Protein AF-A0A7C6AZX1-F1 (afdb_monomer)

Radius of gyration: 30.62 Å; Cα contacts (8 Å, |Δi|>4): 117; chains: 1; bounding box: 57×63×69 Å

pLDDT: mean 77.55, std 16.12, range [43.47, 96.25]

Nearest PDB structures (foldseek):
  7jl6-assembly1_A  TM=3.328E-01  e=2.651E+00  Staphylococcus aureus
  1rqu-assembly1_B  TM=3.147E-01  e=4.285E+00  Escherichia coli

Mean predicted aligned error: 17.27 Å

Structure (mmCIF, N/CA/C/O backbone):
data_AF-A0A7C6AZX1-F1
#
_entry.id   AF-A0A7C6AZX1-F1
#
loop_
_atom_site.group_PDB
_atom_site.id
_atom_site.type_symbol
_atom_site.label_atom_id
_atom_site.label_alt_id
_atom_site.label_comp_id
_atom_site.label_asym_id
_atom_site.label_entity_id
_atom_site.label_seq_id
_atom_site.pdbx_PDB_ins_code
_atom_site.Cartn_x
_atom_site.Cartn_y
_atom_site.Cartn_z
_atom_site.occupancy
_atom_site.B_iso_or_equiv
_atom_site.auth_seq_id
_atom_site.auth_comp_id
_atom_site.auth_asym_id
_atom_site.auth_atom_id
_atom_site.pdbx_PDB_model_num
ATOM 1 N N . MET A 1 1 ? -40.876 -51.833 16.906 1.00 43.47 1 MET A N 1
ATOM 2 C CA . MET A 1 1 ? -40.914 -51.411 18.324 1.00 43.47 1 MET A CA 1
ATOM 3 C C . MET A 1 1 ? -40.736 -49.900 18.388 1.00 43.47 1 MET A C 1
ATOM 5 O O . MET A 1 1 ? -39.711 -49.412 17.925 1.00 43.47 1 MET A O 1
ATOM 9 N N . ALA A 1 2 ? -41.737 -49.154 18.861 1.00 57.34 2 ALA A N 1
ATOM 10 C CA . ALA A 1 2 ? -41.643 -47.698 18.979 1.00 57.34 2 ALA A CA 1
ATOM 11 C C . ALA A 1 2 ? -40.662 -47.329 20.106 1.00 57.34 2 ALA A C 1
ATOM 13 O O . ALA A 1 2 ? -40.795 -47.813 21.229 1.00 57.34 2 ALA A O 1
ATOM 14 N N . ARG A 1 3 ? -39.644 -46.516 19.801 1.00 66.00 3 ARG A N 1
ATOM 15 C CA . ARG A 1 3 ? -38.656 -46.062 20.791 1.00 66.00 3 ARG A CA 1
ATOM 16 C C . ARG A 1 3 ? -39.309 -45.017 21.697 1.00 66.00 3 ARG A C 1
ATOM 18 O O . ARG A 1 3 ? -39.893 -44.057 21.204 1.00 66.00 3 ARG A O 1
ATOM 25 N N . ARG A 1 4 ? -39.203 -45.215 23.013 1.00 67.38 4 ARG A N 1
ATOM 26 C CA . ARG A 1 4 ? -39.725 -44.310 24.046 1.00 67.38 4 ARG A CA 1
ATOM 27 C C . ARG A 1 4 ? -39.085 -42.928 23.891 1.00 67.38 4 ARG A C 1
ATOM 29 O O . ARG A 1 4 ? -37.870 -42.793 23.996 1.00 67.38 4 ARG A O 1
ATOM 36 N N . THR A 1 5 ? -39.895 -41.917 23.599 1.00 67.62 5 THR A N 1
ATOM 37 C CA . THR A 1 5 ? -39.446 -40.529 23.465 1.00 67.62 5 THR A CA 1
ATOM 38 C C . THR A 1 5 ? -39.215 -39.937 24.848 1.00 67.62 5 THR A C 1
ATOM 40 O O . THR A 1 5 ? -40.107 -39.982 25.689 1.00 67.62 5 THR A O 1
ATOM 43 N N . LEU A 1 6 ? -38.020 -39.400 25.095 1.00 69.69 6 LEU A N 1
ATOM 44 C CA . LEU A 1 6 ? -37.709 -38.714 26.349 1.00 69.69 6 LEU A CA 1
ATOM 45 C C . LEU A 1 6 ? -38.518 -37.413 26.454 1.00 69.69 6 LEU A C 1
ATOM 47 O O . LEU A 1 6 ? -38.502 -36.586 25.537 1.00 69.69 6 LEU A O 1
ATOM 51 N N . ASP A 1 7 ? -39.204 -37.226 27.583 1.00 78.00 7 ASP A N 1
ATOM 52 C CA . ASP A 1 7 ? -40.008 -36.039 27.860 1.00 78.00 7 ASP A CA 1
ATOM 53 C C . ASP A 1 7 ? -39.114 -34.809 28.046 1.00 78.00 7 ASP A C 1
ATOM 55 O O . ASP A 1 7 ? -38.473 -34.607 29.079 1.00 78.00 7 ASP A O 1
ATOM 59 N N . ARG A 1 8 ? -39.100 -33.929 27.039 1.00 71.56 8 ARG A N 1
ATOM 60 C CA . ARG A 1 8 ? -38.305 -32.686 27.034 1.00 71.56 8 ARG A CA 1
ATOM 61 C C . ARG A 1 8 ? -38.590 -31.775 28.232 1.00 71.56 8 ARG A C 1
ATOM 63 O O . ARG A 1 8 ? -37.719 -31.006 28.625 1.00 71.56 8 ARG A O 1
ATOM 70 N N . LYS A 1 9 ? -39.797 -31.845 28.803 1.00 72.88 9 LYS A N 1
ATOM 71 C CA . LYS A 1 9 ? -40.169 -31.078 30.002 1.00 72.88 9 LYS A CA 1
ATOM 72 C C . LYS A 1 9 ? -39.427 -31.570 31.248 1.00 72.88 9 LYS A C 1
ATOM 74 O O . LYS A 1 9 ? -38.937 -30.740 32.002 1.00 72.88 9 LYS A O 1
ATOM 79 N N . ALA A 1 10 ? -39.266 -32.883 31.411 1.00 72.50 10 ALA A N 1
ATOM 80 C CA . ALA A 1 10 ? -38.527 -33.457 32.535 1.00 72.50 10 ALA A CA 1
ATOM 81 C C . ALA A 1 10 ? -37.033 -33.097 32.469 1.00 72.50 10 ALA A C 1
ATOM 83 O O . ALA A 1 10 ? -36.436 -32.738 33.478 1.00 72.50 10 ALA A O 1
ATOM 84 N N . LEU A 1 11 ? -36.453 -33.091 31.263 1.00 72.94 11 LEU A N 1
ATOM 85 C CA . LEU A 1 11 ? -35.075 -32.639 31.027 1.00 72.94 11 LEU A CA 1
ATOM 86 C C . LEU A 1 11 ? -34.855 -31.166 31.406 1.00 72.94 11 LEU A C 1
ATOM 88 O O . LEU A 1 11 ? -33.817 -30.829 31.965 1.00 72.94 11 LEU A O 1
ATOM 92 N N . ARG A 1 12 ? -35.831 -30.290 31.132 1.00 71.12 12 ARG A N 1
ATOM 93 C CA . ARG A 1 12 ? -35.749 -28.869 31.514 1.00 71.12 12 ARG A CA 1
ATOM 94 C C . ARG A 1 12 ? -35.878 -28.664 33.019 1.00 71.12 12 ARG A C 1
ATOM 96 O O . ARG A 1 12 ? -35.099 -27.910 33.579 1.00 71.12 12 ARG A O 1
ATOM 103 N N . GLN A 1 13 ? -36.786 -29.384 33.674 1.00 70.88 13 GLN A N 1
ATOM 104 C CA . GLN A 1 13 ? -36.947 -29.304 35.130 1.00 70.88 13 GLN A CA 1
ATOM 105 C C . GLN A 1 13 ? -35.707 -29.803 35.880 1.00 70.88 13 GLN A C 1
ATOM 107 O O . GLN A 1 13 ? -35.326 -29.225 36.892 1.00 70.88 13 GLN A O 1
ATOM 112 N N . GLN A 1 14 ? -35.039 -30.840 35.365 1.00 66.75 14 GLN A N 1
ATOM 113 C CA . GLN A 1 14 ? -33.765 -31.305 35.919 1.00 66.75 14 GLN A CA 1
ATOM 114 C C . GLN A 1 14 ? -32.643 -30.272 35.742 1.00 66.75 14 GLN A C 1
ATOM 116 O O . GLN A 1 14 ? -31.827 -30.111 36.645 1.00 66.75 14 GLN A O 1
ATOM 121 N N . ALA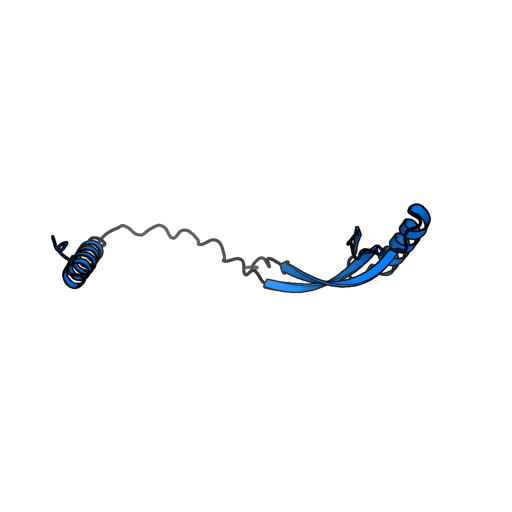 A 1 15 ? -32.618 -29.554 34.614 1.00 73.00 15 ALA A N 1
ATOM 122 C CA . ALA A 1 15 ? -31.653 -28.482 34.382 1.00 73.00 15 ALA A CA 1
ATOM 123 C C . ALA A 1 15 ? -31.896 -27.278 35.310 1.00 73.00 15 ALA A C 1
ATOM 125 O O . ALA A 1 15 ? -30.959 -26.820 35.956 1.00 73.00 15 ALA A O 1
ATOM 126 N N . GLU A 1 16 ? -33.147 -26.830 35.451 1.00 67.94 16 GLU A N 1
ATOM 127 C CA . GLU A 1 16 ? -33.511 -25.706 36.330 1.00 67.94 16 GLU A CA 1
ATOM 128 C C . GLU A 1 16 ? -33.271 -26.028 37.815 1.00 67.94 16 GLU A C 1
ATOM 130 O O . GLU A 1 16 ? -32.755 -25.193 38.556 1.00 67.94 16 GLU A O 1
ATOM 135 N N . ALA A 1 17 ? -33.562 -27.257 38.258 1.00 67.94 17 ALA A N 1
ATOM 136 C CA . ALA A 1 17 ? -33.286 -27.685 39.631 1.00 67.94 17 ALA A CA 1
ATOM 137 C C . ALA A 1 17 ? -31.777 -27.766 39.933 1.00 67.94 17 ALA A C 1
ATOM 139 O O . ALA A 1 17 ? -31.346 -27.426 41.036 1.00 67.94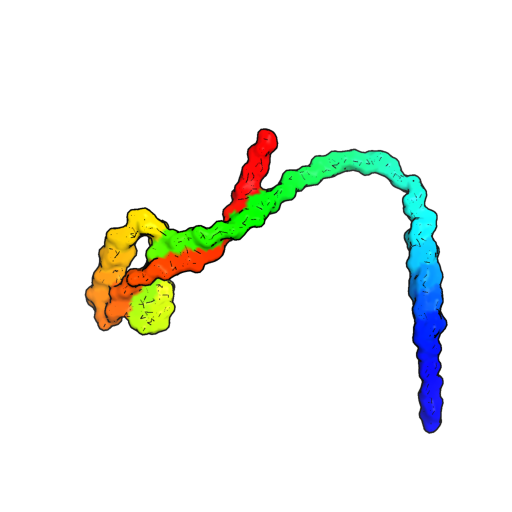 17 ALA A O 1
ATOM 140 N N . ALA A 1 18 ? -30.962 -28.180 38.956 1.00 63.25 18 ALA A N 1
ATOM 141 C CA . ALA A 1 18 ? -29.506 -28.186 39.089 1.00 63.25 18 ALA A CA 1
ATOM 142 C C . ALA A 1 18 ? -28.920 -26.763 39.133 1.00 63.25 18 ALA A C 1
ATOM 144 O O . ALA A 1 18 ? -27.937 -26.531 39.837 1.00 63.25 18 ALA A O 1
ATOM 145 N N . GLU A 1 19 ? -29.531 -25.811 38.425 1.00 58.22 19 GLU A N 1
ATOM 146 C CA . GLU A 1 19 ? -29.137 -24.399 38.449 1.00 58.22 19 GLU A CA 1
ATOM 147 C C . GLU A 1 19 ? -29.519 -23.724 39.778 1.00 58.22 19 GLU A C 1
ATOM 149 O O . GLU A 1 19 ? -28.710 -22.996 40.354 1.00 58.22 19 GLU A O 1
ATOM 154 N N . ALA A 1 20 ? -30.697 -24.044 40.328 1.00 60.38 20 ALA A N 1
ATOM 155 C CA . ALA A 1 20 ? -31.142 -23.552 41.634 1.00 60.38 20 ALA A CA 1
ATOM 156 C C . ALA A 1 20 ? -30.238 -24.042 42.782 1.00 60.38 20 ALA A C 1
ATOM 158 O O . ALA A 1 20 ? -29.825 -23.247 43.625 1.00 60.38 20 ALA A O 1
ATOM 159 N N . LEU A 1 21 ? -29.837 -25.320 42.762 1.00 58.69 21 LEU A N 1
ATOM 160 C CA . LEU A 1 21 ? -28.898 -25.886 43.741 1.00 58.69 21 LEU A CA 1
ATOM 161 C C . LEU A 1 21 ? -27.473 -25.317 43.608 1.00 58.69 21 LEU A C 1
ATOM 163 O O . LEU A 1 21 ? -26.741 -25.259 44.593 1.00 58.69 21 LEU A O 1
ATOM 167 N N . GLN A 1 22 ? -27.063 -24.873 42.414 1.00 54.06 22 GLN A N 1
ATOM 168 C CA . GLN A 1 22 ? -25.781 -24.182 42.213 1.00 54.06 22 GLN A CA 1
ATOM 169 C C . GLN A 1 22 ? -25.821 -22.702 42.632 1.00 54.06 22 GLN A C 1
ATOM 171 O O . GLN A 1 22 ? -24.768 -22.127 42.923 1.00 54.06 22 GLN A O 1
ATOM 176 N N . GLY A 1 23 ? -27.010 -22.092 42.692 1.00 49.97 23 GLY A N 1
ATOM 177 C CA . GLY A 1 23 ? -27.208 -20.700 43.102 1.00 49.97 23 GLY A CA 1
ATOM 178 C C . GLY A 1 23 ? -27.074 -20.452 44.610 1.00 49.97 23 GLY A C 1
ATOM 179 O O . GLY A 1 23 ? -26.659 -19.364 45.005 1.00 49.97 23 GLY A O 1
ATOM 180 N N . GLU A 1 24 ? -27.358 -21.448 45.454 1.00 52.31 24 GLU A N 1
ATOM 181 C CA . GLU A 1 24 ? -27.426 -21.272 46.918 1.00 52.31 24 GLU A CA 1
ATOM 182 C C . GLU A 1 24 ? -26.098 -21.466 47.675 1.00 52.31 24 GLU A C 1
ATOM 184 O O . GLU A 1 24 ? -26.004 -21.095 48.842 1.00 52.31 24 GLU A O 1
ATOM 189 N N . VAL A 1 25 ? -25.026 -21.964 47.044 1.00 51.50 25 VAL A N 1
ATOM 190 C CA . VAL A 1 25 ? -23.757 -22.293 47.747 1.00 51.50 25 VAL A CA 1
ATOM 191 C C . VAL A 1 25 ? -22.691 -21.190 47.648 1.00 51.50 25 VAL A C 1
ATOM 193 O O . VAL A 1 25 ? -21.489 -21.452 47.698 1.00 51.50 25 VAL A O 1
ATOM 196 N N . LYS A 1 26 ? -23.090 -19.928 47.471 1.00 52.22 26 LYS A N 1
ATOM 197 C CA . LYS A 1 26 ? -22.138 -18.808 47.357 1.00 52.22 26 LYS A CA 1
ATOM 198 C C . LYS A 1 26 ? -22.363 -17.699 48.381 1.00 52.22 26 LYS A C 1
ATOM 200 O O . LYS A 1 26 ? -22.177 -16.525 48.077 1.00 52.22 26 LYS A O 1
ATOM 205 N N . SER A 1 27 ? -22.695 -18.067 49.613 1.00 53.84 27 SER A N 1
ATOM 206 C CA . SER A 1 27 ? -22.429 -17.222 50.776 1.00 53.84 27 SER A CA 1
ATOM 207 C C . SER A 1 27 ? -21.041 -17.545 51.353 1.00 53.84 27 SER A C 1
ATOM 209 O O . SER A 1 27 ? -20.622 -18.694 51.419 1.00 53.84 27 SER A O 1
ATOM 211 N N . GLU A 1 28 ? -20.326 -16.479 51.721 1.00 54.09 28 GLU A N 1
ATOM 212 C CA . GLU A 1 28 ? -19.046 -16.439 52.44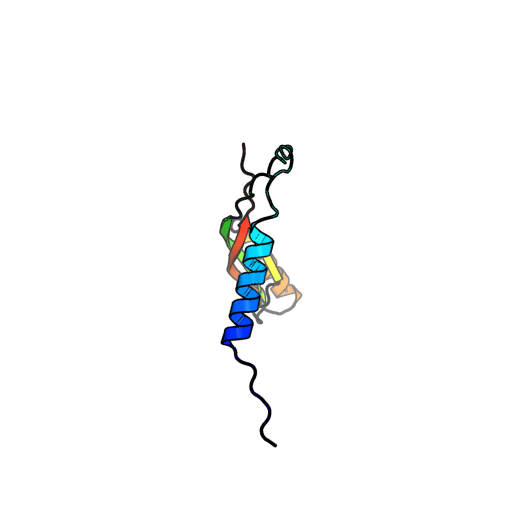6 1.00 54.09 28 GLU A CA 1
ATOM 213 C C . GLU A 1 28 ? -17.765 -16.860 51.701 1.00 54.09 28 GLU A C 1
ATOM 215 O O . GLU A 1 28 ? -17.251 -17.973 51.802 1.00 54.09 28 GLU A O 1
ATOM 220 N N . LYS A 1 29 ? -17.125 -15.872 51.060 1.00 51.03 29 LYS A N 1
ATOM 221 C CA . LYS A 1 29 ? -15.659 -15.822 50.965 1.00 51.03 29 LYS A CA 1
ATOM 222 C C . LYS A 1 29 ? -15.157 -14.396 51.207 1.00 51.03 29 LYS A C 1
ATOM 224 O O . LYS A 1 29 ? -15.689 -13.446 50.644 1.00 51.03 29 LYS A O 1
ATOM 229 N N . ALA A 1 30 ? -14.147 -14.321 52.077 1.00 56.75 30 ALA A N 1
ATOM 230 C CA . ALA A 1 30 ? -13.367 -13.174 52.554 1.00 56.75 30 ALA A CA 1
ATOM 231 C C . ALA A 1 30 ? -13.120 -12.057 51.516 1.00 56.75 30 ALA A C 1
ATOM 233 O O . ALA A 1 30 ? -13.111 -12.352 50.318 1.00 56.75 30 ALA A O 1
ATOM 234 N N . PRO A 1 31 ? -12.848 -10.797 51.938 1.00 47.69 31 PRO A N 1
ATOM 235 C CA . PRO A 1 31 ? -12.642 -9.690 51.011 1.00 47.69 31 PRO A CA 1
ATOM 236 C C . PRO A 1 31 ? -11.463 -10.015 50.099 1.00 47.69 31 PRO A C 1
ATOM 238 O O . PRO A 1 31 ? -10.296 -9.975 50.495 1.00 47.69 31 PRO A O 1
ATOM 241 N N . ALA A 1 32 ? -11.787 -10.384 48.862 1.00 56.50 32 ALA A N 1
ATOM 242 C CA . ALA A 1 32 ? -10.814 -10.609 47.823 1.00 56.50 32 ALA A CA 1
ATOM 243 C C . ALA A 1 32 ? -10.082 -9.286 47.635 1.00 56.50 32 ALA A C 1
ATOM 245 O O . ALA A 1 32 ? -10.653 -8.320 47.129 1.00 56.50 32 ALA A O 1
ATOM 246 N N . ARG A 1 33 ? -8.829 -9.249 48.103 1.00 59.34 33 ARG A N 1
ATOM 247 C CA . ARG A 1 33 ? -7.858 -8.184 47.865 1.00 59.34 33 ARG A CA 1
ATOM 248 C C . ARG A 1 33 ? -8.073 -7.708 46.437 1.00 59.34 33 ARG A C 1
ATOM 250 O O . ARG A 1 33 ? -7.870 -8.495 45.510 1.00 59.34 33 ARG A O 1
ATOM 257 N N . T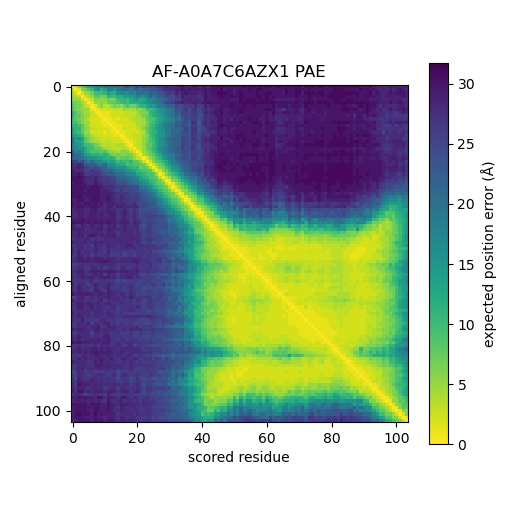HR A 1 34 ? -8.584 -6.488 46.281 1.00 59.16 34 THR A N 1
ATOM 258 C CA . THR A 1 34 ? -8.966 -5.927 44.989 1.00 59.16 34 THR A CA 1
ATOM 259 C C . THR A 1 34 ? -7.746 -6.014 44.090 1.00 59.16 34 THR A C 1
ATOM 261 O O . THR A 1 34 ? -6.793 -5.242 44.209 1.00 59.16 34 THR A O 1
ATOM 264 N N . ARG A 1 35 ? -7.723 -7.031 43.218 1.00 61.53 35 ARG A N 1
ATOM 265 C CA . ARG A 1 35 ? -6.763 -7.088 42.125 1.00 61.53 35 ARG A CA 1
ATOM 266 C C . ARG A 1 35 ? -7.033 -5.807 41.370 1.00 61.53 35 ARG A C 1
ATOM 268 O O . ARG A 1 35 ? -8.099 -5.691 40.772 1.00 61.53 35 ARG A O 1
ATOM 275 N N . ARG A 1 36 ? -6.099 -4.853 41.447 1.00 60.53 36 ARG A N 1
ATOM 276 C CA . ARG A 1 36 ? -6.075 -3.694 40.559 1.00 60.53 36 ARG A CA 1
ATOM 277 C C . ARG A 1 36 ? -6.283 -4.249 39.159 1.00 60.53 36 ARG A C 1
ATOM 279 O O . ARG A 1 36 ? -5.430 -4.970 38.635 1.00 60.53 36 ARG A O 1
ATOM 286 N N . SER A 1 37 ? -7.482 -4.040 38.629 1.00 62.38 37 SER A N 1
ATOM 287 C CA . SER A 1 37 ? -7.807 -4.406 37.268 1.00 62.38 37 SER A CA 1
ATOM 288 C C . SER A 1 37 ? -6.843 -3.616 36.410 1.00 62.38 37 SER A C 1
ATOM 290 O O . SER A 1 37 ? -6.806 -2.392 36.514 1.00 62.38 37 SER A O 1
ATOM 292 N N . LYS A 1 38 ? -6.027 -4.315 35.620 1.00 65.38 38 LYS A N 1
ATOM 293 C CA . LYS A 1 38 ? -5.181 -3.677 34.614 1.00 65.38 38 LYS A CA 1
ATOM 294 C C . LYS A 1 38 ? -6.072 -2.687 33.840 1.00 65.38 38 LYS A C 1
ATOM 296 O O . LYS A 1 38 ? -7.177 -3.104 33.462 1.00 65.38 38 LYS A O 1
ATOM 301 N N . PRO A 1 39 ? -5.663 -1.417 33.659 1.00 61.66 39 PRO A N 1
ATOM 302 C CA . PRO A 1 39 ? -6.480 -0.450 32.944 1.00 61.66 39 PRO A CA 1
ATOM 303 C C . PRO A 1 39 ? -6.859 -1.040 31.589 1.00 61.66 39 PRO A C 1
ATOM 305 O O . PRO A 1 39 ? -6.043 -1.658 30.897 1.00 61.66 39 PRO A O 1
ATOM 308 N N . LYS A 1 40 ? -8.149 -0.950 31.270 1.00 67.69 40 LYS A N 1
ATOM 309 C CA . LYS A 1 40 ? -8.717 -1.518 30.052 1.00 67.69 40 LYS A CA 1
ATOM 310 C C . LYS A 1 40 ? -8.176 -0.688 28.890 1.00 67.69 40 LYS A C 1
ATOM 312 O O . LYS A 1 40 ? -8.653 0.419 28.656 1.00 67.69 40 LYS A O 1
ATOM 317 N N . VAL A 1 41 ? -7.159 -1.211 28.203 1.00 64.31 41 VAL A N 1
ATOM 318 C CA . VAL A 1 41 ? -6.592 -0.588 27.004 1.00 64.31 41 VAL A CA 1
ATOM 319 C C . VAL A 1 41 ? -7.717 -0.463 25.983 1.00 64.31 41 VAL A C 1
ATOM 321 O O . VAL A 1 41 ? -8.273 -1.461 25.516 1.00 64.31 41 VAL A O 1
ATOM 324 N N . LYS A 1 42 ? -8.115 0.776 25.691 1.00 67.31 42 LYS A N 1
ATOM 325 C CA . LYS A 1 42 ? -9.136 1.060 24.686 1.00 67.31 42 LYS A CA 1
ATOM 326 C C . LYS A 1 42 ? -8.466 0.942 23.322 1.00 67.31 42 LYS A C 1
ATOM 328 O O . LYS A 1 42 ? -7.734 1.837 22.909 1.00 67.31 42 LYS A O 1
ATOM 333 N N . LYS A 1 43 ? -8.712 -0.169 22.631 1.00 73.38 43 LYS A N 1
ATOM 334 C CA . LYS A 1 43 ? -8.304 -0.345 21.236 1.00 73.38 43 LYS A CA 1
ATOM 335 C C . LYS A 1 43 ? -9.151 0.576 20.364 1.00 73.38 43 LYS A C 1
ATOM 337 O O . LYS A 1 43 ? -10.367 0.399 20.292 1.00 73.38 43 LYS A O 1
ATOM 342 N N . GLN A 1 44 ? -8.529 1.577 19.748 1.00 74.19 44 GLN A N 1
ATOM 343 C CA . GLN A 1 44 ? -9.191 2.424 18.760 1.00 74.19 44 GLN A CA 1
ATOM 344 C C . GLN A 1 44 ? -8.684 2.057 17.368 1.00 74.19 44 GLN A C 1
ATOM 346 O O . GLN A 1 44 ? -7.487 2.126 17.087 1.00 74.19 44 GLN A O 1
ATOM 351 N N . THR A 1 45 ? -9.605 1.685 16.485 1.00 82.62 45 THR A N 1
ATOM 352 C CA . THR A 1 45 ? -9.301 1.428 15.077 1.00 82.62 45 THR A CA 1
ATOM 353 C C . THR A 1 45 ? -9.331 2.757 14.331 1.00 82.62 45 THR A C 1
ATOM 355 O O . THR A 1 45 ? -10.380 3.398 14.241 1.00 82.62 45 THR A O 1
ATOM 358 N N . LYS A 1 46 ? -8.183 3.192 13.804 1.00 84.31 46 LYS A N 1
ATOM 359 C CA . LYS A 1 46 ? -8.079 4.383 12.946 1.00 84.31 46 LYS A CA 1
ATOM 360 C C . LYS A 1 46 ? -7.747 3.955 11.519 1.00 84.31 46 LYS A C 1
ATOM 362 O O . LYS A 1 46 ? -7.019 2.990 11.301 1.00 84.31 46 LYS A O 1
ATOM 367 N N . LEU A 1 47 ? -8.289 4.676 10.543 1.00 87.62 47 LEU A N 1
ATOM 368 C CA . LEU A 1 47 ? -7.913 4.521 9.140 1.00 87.62 47 LEU A CA 1
ATOM 369 C C . LEU A 1 47 ? -6.701 5.408 8.861 1.00 87.62 47 LEU A C 1
ATOM 371 O O . LEU A 1 47 ? -6.777 6.624 9.027 1.00 87.62 47 LEU A O 1
ATOM 375 N N . VAL A 1 48 ? -5.599 4.802 8.431 1.00 89.81 48 VAL A N 1
ATOM 376 C CA . VAL A 1 48 ? -4.371 5.497 8.038 1.00 89.81 48 VAL A CA 1
ATOM 377 C C . VAL A 1 48 ? -4.203 5.364 6.529 1.00 89.81 48 VAL A C 1
ATOM 379 O O . VAL A 1 48 ? -4.364 4.281 5.965 1.00 89.81 48 VAL A O 1
ATOM 382 N N . ALA A 1 49 ? -3.907 6.480 5.868 1.00 92.88 49 ALA A N 1
ATOM 383 C CA . ALA A 1 49 ? -3.575 6.490 4.453 1.00 92.88 49 ALA A CA 1
ATOM 384 C C . ALA A 1 49 ? -2.075 6.206 4.275 1.00 92.88 49 ALA A C 1
ATOM 386 O O . ALA A 1 49 ? -1.247 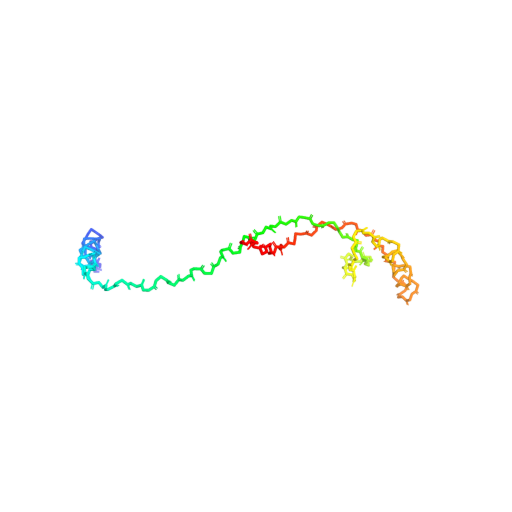6.820 4.943 1.00 92.88 49 ALA A O 1
ATOM 387 N N . LEU A 1 50 ? -1.731 5.281 3.386 1.00 94.81 50 LEU A N 1
ATOM 388 C CA . LEU A 1 50 ? -0.364 4.851 3.092 1.00 94.81 50 LEU A CA 1
ATOM 389 C C . LEU A 1 50 ? -0.154 4.837 1.579 1.00 94.81 50 LEU A C 1
ATOM 391 O O . LEU A 1 50 ? -1.094 4.588 0.824 1.00 94.81 50 LEU A O 1
ATOM 395 N N . TRP A 1 51 ? 1.072 5.075 1.130 1.00 96.25 51 TRP A N 1
ATOM 396 C CA . TRP A 1 51 ? 1.444 4.901 -0.272 1.00 96.25 51 TRP A CA 1
ATOM 397 C C . TRP A 1 51 ? 2.005 3.499 -0.471 1.00 96.25 51 TRP A C 1
ATOM 399 O O . TRP A 1 51 ? 3.043 3.168 0.094 1.00 96.25 51 TRP A O 1
ATOM 409 N N . GLY A 1 52 ? 1.327 2.671 -1.258 1.00 95.38 52 GLY A N 1
ATOM 410 C CA . GLY A 1 52 ? 1.816 1.351 -1.645 1.00 95.38 52 GLY A CA 1
ATOM 411 C C . GLY A 1 52 ? 2.437 1.374 -3.033 1.00 95.38 52 GLY A C 1
ATOM 412 O O . GLY A 1 52 ? 1.870 1.965 -3.953 1.00 95.38 52 GLY A O 1
ATOM 413 N N . VAL A 1 53 ? 3.582 0.716 -3.187 1.00 96.19 53 VAL A N 1
ATOM 414 C CA . VAL A 1 53 ? 4.186 0.405 -4.486 1.00 96.19 53 VAL A CA 1
ATOM 415 C C . VAL A 1 53 ? 3.681 -0.966 -4.927 1.00 96.19 53 VAL A C 1
ATOM 417 O O . VAL A 1 53 ? 3.892 -1.961 -4.232 1.00 96.19 53 VAL A O 1
ATOM 420 N N . PHE A 1 54 ? 3.029 -1.015 -6.082 1.00 95.38 54 PHE A N 1
ATOM 421 C CA . PHE A 1 54 ? 2.424 -2.208 -6.662 1.00 95.38 54 PHE A CA 1
ATOM 422 C C . PHE A 1 54 ? 3.111 -2.597 -7.966 1.00 95.38 54 PHE A C 1
ATOM 424 O O . PHE A 1 54 ? 3.652 -1.747 -8.676 1.00 95.38 54 PHE A O 1
ATOM 431 N N . ASN A 1 55 ? 3.067 -3.884 -8.298 1.00 93.69 55 ASN A N 1
ATOM 432 C CA . ASN A 1 55 ? 3.405 -4.373 -9.634 1.00 93.69 55 ASN A CA 1
ATOM 433 C C . ASN A 1 55 ? 2.156 -4.443 -10.539 1.00 93.69 55 ASN A C 1
ATOM 435 O O . ASN A 1 55 ? 1.028 -4.235 -10.092 1.00 93.69 55 ASN A O 1
ATOM 439 N N . GLN A 1 56 ? 2.338 -4.810 -11.811 1.00 92.25 56 GLN A N 1
ATOM 440 C CA . GLN A 1 56 ? 1.233 -5.007 -12.763 1.00 92.25 56 GLN A CA 1
ATOM 441 C C . GLN A 1 56 ? 0.170 -6.025 -12.296 1.00 92.25 56 GLN A C 1
ATOM 443 O O . GLN A 1 56 ? -0.989 -5.921 -12.683 1.00 92.25 56 GLN A O 1
ATOM 448 N N . ALA A 1 57 ? 0.546 -6.993 -11.456 1.00 91.75 57 ALA A N 1
ATOM 449 C CA . ALA A 1 57 ? -0.360 -7.993 -10.891 1.00 91.75 57 ALA A CA 1
ATOM 450 C C . ALA A 1 57 ? -1.066 -7.525 -9.601 1.00 91.75 57 ALA A C 1
ATOM 452 O O . ALA A 1 57 ? -1.667 -8.348 -8.914 1.00 91.75 57 ALA A O 1
ATOM 453 N N . LEU A 1 58 ? -0.995 -6.229 -9.260 1.00 90.56 58 LEU A N 1
ATOM 454 C CA . LEU A 1 58 ? -1.564 -5.638 -8.039 1.00 90.56 58 LEU A CA 1
ATOM 455 C C . LEU A 1 58 ? -1.024 -6.254 -6.737 1.00 90.56 58 LEU A C 1
ATOM 457 O O . LEU A 1 58 ? -1.676 -6.200 -5.695 1.00 90.56 58 LEU A O 1
ATOM 461 N N . VAL A 1 59 ? 0.192 -6.799 -6.770 1.00 91.81 59 VAL A N 1
ATOM 462 C CA . VAL A 1 59 ? 0.890 -7.264 -5.568 1.00 91.81 59 VAL A CA 1
ATOM 463 C C . VAL A 1 59 ? 1.614 -6.087 -4.926 1.00 91.81 59 VAL A C 1
ATOM 465 O O . VAL A 1 59 ? 2.402 -5.403 -5.583 1.00 91.81 59 VAL A O 1
ATOM 468 N N . GLU A 1 60 ? 1.342 -5.866 -3.641 1.00 93.38 60 GLU A N 1
ATOM 469 C CA . GLU A 1 60 ? 1.999 -4.853 -2.815 1.00 93.38 60 GLU A CA 1
ATOM 470 C C . GLU A 1 60 ? 3.445 -5.278 -2.531 1.00 93.38 60 GLU A C 1
ATOM 472 O O . GLU A 1 60 ? 3.691 -6.322 -1.928 1.00 93.38 60 GLU A O 1
ATOM 477 N N . VAL A 1 61 ? 4.409 -4.482 -2.990 1.00 92.38 61 VAL A N 1
ATOM 478 C CA . VAL A 1 61 ? 5.839 -4.743 -2.771 1.00 92.38 61 VAL A CA 1
ATOM 479 C C . VAL A 1 61 ? 6.319 -4.048 -1.504 1.00 9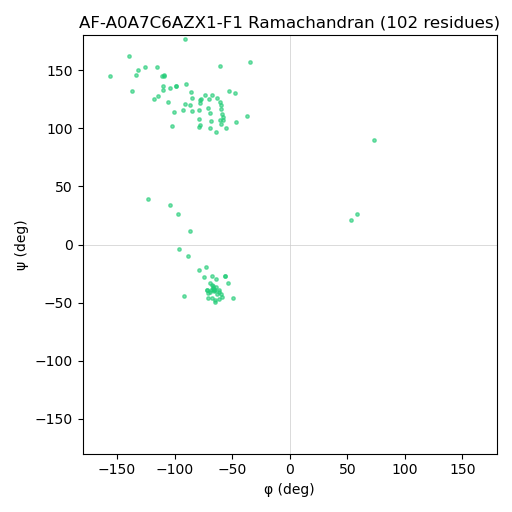2.38 61 VAL A C 1
ATOM 481 O O . VAL A 1 61 ? 7.043 -4.640 -0.706 1.00 92.38 61 VAL A O 1
ATOM 484 N N . GLN A 1 62 ? 5.921 -2.787 -1.320 1.00 93.81 62 GLN A N 1
ATOM 485 C CA . GLN A 1 62 ? 6.313 -1.992 -0.163 1.00 93.81 62 GLN A CA 1
ATOM 486 C C . GLN A 1 62 ? 5.310 -0.873 0.118 1.00 93.81 62 GLN A C 1
ATOM 488 O O . GLN A 1 62 ? 4.776 -0.260 -0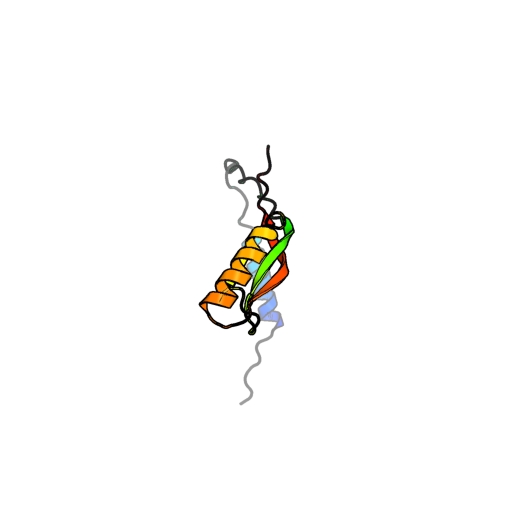.807 1.00 93.81 62 GLN A O 1
ATOM 493 N N . THR A 1 63 ? 5.106 -0.574 1.399 1.00 93.88 63 THR A N 1
ATOM 494 C CA . THR A 1 63 ? 4.321 0.571 1.872 1.00 93.88 63 THR A CA 1
ATOM 495 C C . THR A 1 63 ? 5.187 1.649 2.486 1.00 93.88 63 THR A C 1
ATOM 497 O O . THR A 1 63 ? 6.145 1.366 3.204 1.00 93.88 63 THR A O 1
ATOM 500 N N . PHE A 1 64 ? 4.761 2.883 2.268 1.00 94.81 64 PHE A N 1
ATOM 501 C CA . PHE A 1 64 ? 5.340 4.098 2.806 1.00 94.81 64 PHE A CA 1
ATOM 502 C C . PHE A 1 64 ? 4.275 4.921 3.525 1.00 94.81 64 PHE A C 1
ATOM 504 O O . PHE A 1 64 ? 3.090 4.887 3.177 1.00 94.81 64 PHE A O 1
ATOM 511 N N . ASP A 1 65 ? 4.714 5.706 4.505 1.00 93.69 65 ASP A N 1
ATOM 512 C CA . ASP A 1 65 ? 3.860 6.685 5.169 1.00 93.69 65 ASP A CA 1
ATOM 513 C C . ASP A 1 65 ? 3.335 7.725 4.177 1.00 93.69 65 ASP A C 1
ATOM 515 O O . ASP A 1 65 ? 3.984 8.048 3.178 1.00 93.69 65 ASP A O 1
ATOM 519 N N . TYR A 1 66 ? 2.178 8.313 4.485 1.00 92.38 66 TYR A N 1
ATOM 520 C CA . TYR A 1 66 ? 1.536 9.314 3.629 1.00 92.38 66 TYR A CA 1
ATOM 521 C C . TYR A 1 66 ? 2.452 10.496 3.258 1.00 92.38 66 TYR A C 1
ATOM 523 O O . TYR A 1 66 ? 2.369 11.026 2.149 1.00 92.38 66 TYR A O 1
ATOM 531 N N . SER A 1 67 ? 3.351 10.893 4.163 1.00 93.75 67 SER A N 1
ATOM 532 C CA . SER A 1 67 ? 4.316 11.980 3.954 1.00 93.75 67 SER A CA 1
ATOM 533 C C . SER A 1 67 ? 5.455 11.621 2.992 1.00 93.75 67 SER A C 1
ATOM 535 O O . SER A 1 67 ? 6.086 12.519 2.439 1.00 93.75 67 SER A O 1
ATOM 537 N N . ARG A 1 68 ? 5.710 10.327 2.753 1.00 94.50 68 ARG A N 1
ATOM 538 C CA . ARG A 1 68 ? 6.855 9.815 1.978 1.00 94.50 68 ARG A CA 1
ATOM 539 C C . ARG A 1 68 ? 6.489 9.353 0.569 1.00 94.50 68 ARG A C 1
ATOM 541 O O . ARG A 1 68 ? 7.103 8.446 0.012 1.00 94.50 68 ARG A O 1
ATOM 548 N N . ARG A 1 69 ? 5.521 10.023 -0.056 1.00 93.19 69 ARG A N 1
ATOM 549 C CA . ARG A 1 69 ? 5.197 9.815 -1.473 1.00 93.19 69 ARG A CA 1
ATOM 550 C C . ARG A 1 69 ? 6.415 9.840 -2.421 1.00 93.19 69 ARG A C 1
ATOM 552 O O . ARG A 1 69 ? 6.490 8.943 -3.259 1.00 93.19 69 ARG A O 1
ATOM 559 N N . PRO A 1 70 ? 7.364 10.799 -2.333 1.00 94.94 70 PRO A N 1
ATOM 560 C CA . PRO A 1 70 ? 8.477 10.843 -3.286 1.00 94.94 70 PRO A CA 1
ATOM 561 C C . PRO A 1 70 ? 9.388 9.615 -3.192 1.00 94.94 70 PRO A C 1
ATOM 563 O O . PRO A 1 70 ? 9.951 9.197 -4.200 1.00 94.94 70 PRO A O 1
ATOM 566 N N . ASP A 1 71 ? 9.510 9.011 -2.010 1.00 95.00 71 ASP A N 1
ATOM 567 C CA . ASP A 1 71 ? 10.311 7.800 -1.822 1.00 95.00 71 ASP A CA 1
ATOM 568 C C . ASP A 1 71 ? 9.626 6.585 -2.462 1.00 95.00 71 ASP A C 1
ATOM 570 O O . ASP A 1 71 ? 10.283 5.796 -3.141 1.00 95.00 71 ASP A O 1
ATOM 574 N N . ALA A 1 72 ? 8.295 6.493 -2.351 1.00 95.56 72 ALA A N 1
ATOM 575 C CA . ALA A 1 72 ? 7.507 5.470 -3.039 1.00 95.56 72 ALA A CA 1
ATOM 576 C C . ALA A 1 72 ? 7.631 5.576 -4.572 1.00 95.56 72 ALA A C 1
ATOM 578 O O . ALA A 1 72 ? 7.772 4.562 -5.255 1.00 95.56 72 ALA A O 1
ATOM 579 N N . GLU A 1 73 ? 7.623 6.795 -5.123 1.00 94.75 73 GLU A N 1
ATOM 580 C CA . GLU A 1 73 ? 7.783 7.022 -6.567 1.00 94.75 73 GLU A CA 1
ATOM 581 C C . GLU A 1 73 ? 9.193 6.674 -7.067 1.00 94.75 73 GLU A C 1
ATOM 583 O O . GLU A 1 73 ? 9.332 6.097 -8.147 1.00 94.75 73 GLU A O 1
ATOM 588 N N . LYS A 1 74 ? 10.241 6.987 -6.291 1.00 96.06 74 LYS A N 1
ATOM 589 C CA . LYS A 1 74 ? 11.622 6.584 -6.614 1.00 96.06 74 LYS A CA 1
ATOM 590 C C . LYS A 1 74 ? 11.756 5.067 -6.665 1.00 96.06 74 LYS A C 1
ATOM 592 O O . LYS A 1 74 ? 12.278 4.538 -7.642 1.00 96.06 74 LYS A O 1
ATOM 597 N N . LEU A 1 75 ? 11.222 4.380 -5.657 1.00 94.31 75 LEU A N 1
ATOM 598 C CA . LEU A 1 75 ? 11.302 2.927 -5.575 1.00 94.31 75 LEU A CA 1
ATOM 599 C C . LEU A 1 75 ? 10.502 2.250 -6.694 1.00 94.31 75 LEU A C 1
ATOM 601 O O . LEU A 1 75 ? 10.969 1.280 -7.286 1.00 94.31 75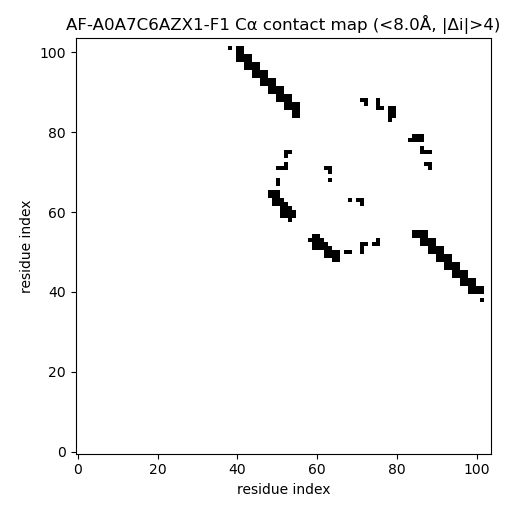 LEU A O 1
ATOM 605 N N . ALA A 1 76 ? 9.330 2.786 -7.048 1.00 94.38 76 ALA A N 1
ATOM 606 C CA . ALA A 1 76 ? 8.561 2.297 -8.190 1.00 94.38 76 ALA A CA 1
ATOM 607 C C . ALA A 1 76 ? 9.354 2.396 -9.507 1.00 94.38 76 ALA A C 1
ATOM 609 O O . ALA A 1 76 ? 9.361 1.444 -10.287 1.00 94.38 76 ALA A O 1
ATOM 610 N N . LYS A 1 77 ? 10.065 3.509 -9.743 1.00 94.38 77 LYS A N 1
ATOM 611 C CA . LYS A 1 77 ? 10.920 3.677 -10.932 1.00 94.38 77 LYS A CA 1
ATOM 612 C C . LYS A 1 77 ? 12.084 2.688 -10.938 1.00 94.38 77 LYS A C 1
ATOM 614 O O . LYS A 1 77 ? 12.251 1.964 -11.915 1.00 94.38 77 LYS A O 1
ATOM 619 N N . GLU A 1 78 ? 12.812 2.590 -9.829 1.00 93.94 78 GLU A N 1
ATOM 620 C CA . GLU A 1 78 ? 13.954 1.680 -9.686 1.00 93.94 78 GLU A CA 1
ATOM 621 C C . GLU A 1 78 ? 13.549 0.214 -9.908 1.00 93.94 78 GLU A C 1
ATOM 623 O O . GLU A 1 78 ? 14.191 -0.518 -10.666 1.00 93.94 78 GLU A O 1
ATOM 628 N N . LEU A 1 79 ? 12.432 -0.220 -9.316 1.00 92.69 79 LEU A N 1
ATOM 629 C CA . LEU A 1 79 ? 11.914 -1.571 -9.524 1.00 92.69 79 LEU A CA 1
ATOM 630 C C . LEU A 1 79 ? 11.414 -1.799 -10.952 1.00 92.69 79 LEU A C 1
ATOM 632 O O . LEU A 1 79 ? 11.551 -2.911 -11.473 1.00 92.69 79 LEU A O 1
ATOM 636 N N . SER A 1 80 ? 10.843 -0.771 -11.583 1.00 92.19 80 SER A N 1
ATOM 637 C CA . SER A 1 80 ? 10.389 -0.850 -12.970 1.00 92.19 80 SER A CA 1
ATOM 638 C C . SER A 1 80 ? 11.548 -1.035 -13.944 1.00 92.19 80 SER A C 1
ATOM 640 O O . SER A 1 80 ? 11.437 -1.824 -14.884 1.00 92.19 80 SER A O 1
ATOM 642 N N . GLU A 1 81 ? 12.663 -0.351 -13.702 1.00 91.94 81 GLU A N 1
ATOM 643 C CA . GLU A 1 81 ? 13.891 -0.480 -14.489 1.00 91.94 81 GLU A CA 1
ATOM 644 C C . GLU A 1 81 ? 14.581 -1.826 -14.231 1.00 91.94 81 GLU A C 1
ATOM 646 O O . GLU A 1 81 ? 14.923 -2.542 -15.173 1.00 91.94 81 GLU A O 1
ATOM 651 N N . SER A 1 82 ? 14.714 -2.219 -12.960 1.00 90.06 82 SER A N 1
ATOM 652 C CA . SER A 1 82 ? 15.409 -3.445 -12.551 1.00 90.06 82 SER A CA 1
ATOM 653 C C . SER A 1 82 ? 14.717 -4.720 -13.045 1.00 90.06 82 SER A C 1
ATOM 655 O O . SER A 1 82 ? 15.362 -5.613 -13.599 1.00 90.06 82 SER A O 1
ATOM 657 N N . LYS A 1 83 ? 13.394 -4.825 -12.860 1.00 82.75 83 LYS A N 1
ATOM 658 C CA . LYS A 1 83 ? 12.646 -6.065 -13.131 1.00 82.75 83 LYS A CA 1
ATOM 659 C C . LYS A 1 83 ? 11.997 -6.098 -14.514 1.00 82.75 83 LYS A C 1
ATOM 661 O O . LYS A 1 83 ? 11.389 -7.110 -14.850 1.00 82.75 83 LYS A O 1
ATOM 666 N N . LYS A 1 84 ? 12.092 -5.017 -15.304 1.00 86.56 84 LYS A N 1
ATOM 667 C CA . LYS A 1 84 ? 11.375 -4.829 -16.586 1.00 86.56 84 LYS A CA 1
ATOM 668 C C . LYS A 1 84 ? 9.854 -5.034 -16.484 1.00 86.56 84 LYS A C 1
ATOM 670 O O . LYS A 1 84 ? 9.190 -5.299 -17.482 1.00 86.56 84 LYS A O 1
ATOM 675 N N . VAL A 1 85 ? 9.302 -4.924 -15.277 1.00 88.62 85 VAL A N 1
ATOM 676 C CA . VAL A 1 85 ? 7.867 -5.019 -14.992 1.00 88.62 85 VAL A CA 1
ATOM 677 C C . VAL A 1 85 ? 7.425 -3.647 -14.506 1.00 88.62 85 VAL A C 1
ATOM 679 O O . VAL A 1 85 ? 8.042 -3.143 -13.569 1.00 88.62 85 VAL A O 1
ATOM 682 N N . PRO A 1 86 ? 6.378 -3.036 -15.082 1.00 92.81 86 PRO A N 1
ATOM 683 C CA . PRO A 1 86 ? 5.930 -1.723 -14.642 1.00 92.81 86 PRO A CA 1
ATOM 684 C C . PRO A 1 86 ? 5.444 -1.786 -13.189 1.00 92.81 86 PRO A C 1
ATOM 686 O O . PRO A 1 86 ? 4.585 -2.602 -12.842 1.00 92.81 86 PRO A O 1
ATOM 689 N N . HIS A 1 87 ? 6.011 -0.921 -12.347 1.00 95.38 87 HIS A N 1
ATOM 690 C CA . HIS A 1 87 ? 5.551 -0.692 -10.979 1.00 95.38 87 HIS A CA 1
ATOM 691 C C . HIS A 1 87 ? 4.908 0.691 -10.883 1.00 95.38 87 HIS A C 1
ATOM 693 O O . HIS A 1 87 ? 5.336 1.635 -11.548 1.00 95.38 87 HIS A O 1
ATOM 699 N N . PHE A 1 88 ? 3.881 0.818 -10.052 1.00 94.31 88 PHE A N 1
ATOM 700 C CA . PHE A 1 88 ? 3.154 2.069 -9.857 1.00 94.31 88 PHE A CA 1
ATOM 701 C C . PHE A 1 88 ? 2.813 2.284 -8.385 1.00 94.31 88 PHE A C 1
ATOM 703 O O . PHE A 1 88 ? 2.850 1.359 -7.578 1.00 94.31 88 PHE A O 1
ATOM 710 N N . VAL A 1 89 ? 2.491 3.526 -8.033 1.00 96.12 89 VAL A N 1
ATOM 711 C CA . VAL A 1 89 ? 2.155 3.920 -6.662 1.00 96.12 89 VAL A CA 1
ATOM 712 C C . VAL A 1 89 ? 0.648 4.114 -6.541 1.00 96.12 89 VAL A C 1
ATOM 714 O O . VAL A 1 89 ? 0.039 4.779 -7.379 1.00 96.12 89 VAL A O 1
ATOM 717 N N . GLN A 1 90 ? 0.048 3.575 -5.482 1.00 94.81 90 GLN A N 1
ATOM 718 C CA . GLN A 1 90 ? -1.374 3.732 -5.183 1.00 94.81 90 GLN A CA 1
ATOM 719 C C . GLN A 1 90 ? -1.590 4.086 -3.709 1.00 94.81 90 GLN A C 1
ATOM 721 O O . GLN A 1 90 ? -0.865 3.633 -2.824 1.00 94.81 90 GLN A O 1
ATOM 726 N N . LEU A 1 91 ? -2.610 4.903 -3.437 1.00 95.19 91 LEU A N 1
ATOM 727 C CA . LEU A 1 91 ? -3.022 5.224 -2.074 1.00 95.19 91 LEU A CA 1
ATOM 728 C C . LEU A 1 91 ? -3.842 4.070 -1.480 1.00 95.19 91 LEU A C 1
ATOM 730 O O . LEU A 1 91 ? -4.880 3.692 -2.027 1.00 95.19 91 LEU A O 1
ATOM 734 N N . ILE A 1 92 ? -3.410 3.559 -0.332 1.00 93.31 92 ILE A N 1
ATOM 735 C CA . ILE A 1 92 ? -4.070 2.500 0.433 1.00 93.31 92 ILE A CA 1
ATOM 736 C C . ILE A 1 92 ? -4.645 3.103 1.713 1.00 93.31 92 ILE A C 1
ATOM 738 O O . ILE A 1 92 ? -3.980 3.872 2.402 1.00 93.31 92 ILE A O 1
ATOM 742 N N . LYS A 1 93 ? -5.876 2.729 2.065 1.00 93.19 93 LYS A N 1
ATOM 743 C CA . LYS A 1 93 ? -6.485 3.060 3.360 1.00 93.19 93 LYS A CA 1
ATOM 744 C C . LYS A 1 93 ? -6.426 1.821 4.247 1.00 93.19 93 LYS A C 1
ATOM 746 O O . LYS A 1 93 ? -7.219 0.901 4.057 1.00 93.19 93 LYS A O 1
ATOM 751 N N . ARG A 1 94 ? -5.482 1.778 5.189 1.00 87.56 94 ARG A N 1
ATOM 752 C CA . ARG A 1 94 ? -5.298 0.641 6.099 1.00 87.56 94 ARG A CA 1
ATOM 753 C C . ARG A 1 94 ? -5.961 0.921 7.443 1.00 87.56 94 ARG A C 1
ATOM 755 O O . ARG A 1 94 ? -5.823 2.010 7.991 1.00 87.56 94 ARG A O 1
ATOM 762 N N . GLN A 1 95 ? -6.669 -0.066 7.979 1.00 86.88 95 GLN A N 1
ATOM 763 C CA . GLN A 1 95 ? -7.129 -0.040 9.366 1.00 86.88 95 GLN A CA 1
ATOM 764 C C . GLN A 1 95 ? -5.952 -0.401 10.271 1.00 86.88 95 GLN A C 1
ATOM 766 O O . GLN A 1 95 ? -5.358 -1.465 10.114 1.00 86.88 95 GLN A O 1
ATOM 771 N N . VAL A 1 96 ? -5.603 0.492 11.192 1.00 82.56 96 VAL A N 1
ATOM 772 C CA . VAL A 1 96 ? -4.555 0.267 12.189 1.00 82.56 96 VAL A CA 1
ATOM 773 C C . VAL A 1 96 ? -5.202 0.318 13.569 1.00 82.56 96 VAL A C 1
ATOM 775 O O . VAL A 1 96 ? -5.892 1.283 13.910 1.00 82.56 96 VAL A O 1
ATOM 778 N N . GLU A 1 97 ? -5.000 -0.739 14.354 1.00 77.69 97 GLU A N 1
ATOM 779 C CA . GLU A 1 97 ? -5.354 -0.758 15.771 1.00 77.69 97 GLU A CA 1
ATOM 780 C C . GLU A 1 97 ? -4.271 -0.005 16.539 1.00 77.69 97 GLU A C 1
ATOM 782 O O . GLU A 1 97 ? -3.141 -0.473 16.659 1.00 77.69 97 GLU A O 1
ATOM 787 N N . ILE A 1 98 ? -4.603 1.191 17.021 1.00 73.06 98 ILE A N 1
ATOM 788 C CA . ILE 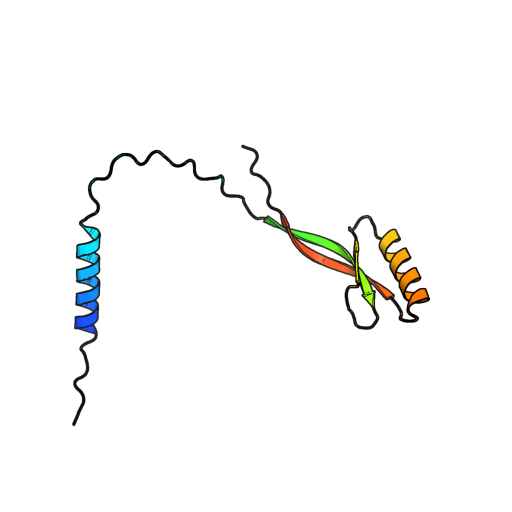A 1 98 ? -3.702 1.971 17.865 1.00 73.06 98 ILE A CA 1
ATOM 789 C C . ILE A 1 98 ? -4.174 1.781 19.303 1.00 73.06 98 ILE A C 1
ATOM 791 O O . ILE A 1 98 ? -5.281 2.182 19.679 1.00 73.06 98 ILE A O 1
ATOM 795 N N . GLU A 1 99 ? -3.333 1.135 20.103 1.00 68.31 99 GLU A N 1
ATOM 796 C CA . GLU A 1 99 ? -3.505 1.041 21.547 1.00 68.31 99 GLU A CA 1
ATOM 797 C C . GLU A 1 99 ? -3.044 2.360 22.159 1.00 68.31 99 GLU A C 1
ATOM 799 O O . GLU A 1 99 ? -1.851 2.631 22.268 1.00 68.31 99 GLU A O 1
ATOM 804 N N . ILE A 1 100 ? -3.999 3.221 22.505 1.00 65.38 100 ILE A N 1
ATOM 805 C CA . ILE A 1 100 ? -3.694 4.445 23.243 1.00 65.38 100 ILE A CA 1
ATOM 806 C C . ILE A 1 100 ? -3.508 4.021 24.705 1.00 65.38 100 ILE A C 1
ATOM 808 O O . ILE A 1 100 ? -4.478 3.526 25.298 1.00 65.38 100 ILE A O 1
ATOM 812 N N . PRO A 1 101 ? -2.307 4.162 25.300 1.00 62.69 101 PRO A N 1
ATOM 813 C CA . PRO A 1 101 ? -2.167 4.000 26.736 1.00 62.69 101 PRO A CA 1
ATOM 814 C C . PRO A 1 101 ? -3.060 5.054 27.388 1.00 62.69 101 PRO A C 1
ATOM 816 O O . PRO A 1 101 ? -2.963 6.241 27.089 1.00 62.69 101 PRO A O 1
ATOM 819 N N . SER A 1 102 ? -3.999 4.604 28.218 1.00 56.59 102 SER A N 1
ATOM 820 C CA . SER A 1 102 ? -4.759 5.498 29.079 1.00 56.59 102 SER A CA 1
ATOM 821 C C . SER A 1 102 ? -3.761 6.127 30.042 1.00 56.59 102 SER A C 1
ATOM 823 O O . SER A 1 102 ? -3.358 5.468 30.999 1.00 56.59 102 SER A O 1
ATOM 825 N N . GLU A 1 103 ? -3.300 7.335 29.728 1.00 57.78 103 GLU A N 1
ATOM 826 C CA . GLU A 1 103 ? -2.609 8.188 30.687 1.00 57.78 103 GLU A CA 1
ATOM 827 C C . GLU A 1 103 ? -3.581 8.386 31.862 1.00 57.78 103 GLU A C 1
ATOM 829 O O . GLU A 1 103 ? -4.656 8.968 31.696 1.00 57.78 103 GLU A O 1
ATOM 834 N N . GLU A 1 104 ? -3.264 7.729 32.985 1.00 48.00 104 GLU A N 1
ATOM 835 C CA . GLU A 1 104 ? -3.875 7.936 34.306 1.00 48.00 104 GLU A CA 1
ATOM 836 C C . GLU A 1 104 ? -3.279 9.182 34.962 1.00 48.00 104 GLU A C 1
ATOM 838 O O . GLU A 1 104 ? -2.042 9.363 34.859 1.00 48.00 104 GLU A O 1
#

Solvent-accessible surface area (backbone atoms only — not comparable to full-atom values): 6529 Å² total; per-residue (Å²): 133,89,77,85,77,80,60,68,68,60,58,49,52,54,51,52,53,54,50,54,63,64,65,71,76,77,75,89,78,75,87,70,74,77,70,78,70,73,80,79,70,54,74,43,78,43,80,44,61,28,34,29,24,25,41,84,85,69,47,78,76,48,78,34,56,62,90,40,49,71,59,41,52,51,51,20,50,54,48,21,66,73,69,76,43,64,38,43,74,44,85,41,78,43,81,42,78,47,73,50,78,77,85,126

Secondary structure (DSSP, 8-state):
-PPPPP-HHHHHHHHHHHHHHHHSS-----------PPP--EEEEEEEEEEEEEETT--EEEEEEGGGHHHHHHHHHHHHHHHSS-EEEEEEEEEEEEEE----

Foldseek 3Di:
DDDDDDDVVVVVVVVVVVVVVVVPPPPDDDDDPPPPDDPDQDWDWDWAKWKFKAWPVRDTPDIHHPVPVVVSVVVQVVCCVVVVTRIDIDIDTDTDGDRDPPPD

Sequence (104 aa):
MARRTLDRKALRQQAEAAEALQGEVKSEKAPARTRRSKPKVKKQTKLVALWGVFNQALVEVQTFDYSRRPDAEKLAKELSESKKVPHFVQLIKRQVEIEIPSEE